Protein AF-A0A2D9F6Y5-F1 (afdb_monomer_lite)

Sequence (96 aa):
MSNLAYNGEFDAEPVLSPGKIGGPGAWRGSKLQKSDAWIEHLNETEIAEIDAAIRAHVEQDLSMADIRPETFVLPTLGPRLKKILNDVVEGRGFVL

pLDDT: mean 88.42, std 16.2, range [35.16, 98.62]

Secondary structure (DSSP, 8-state):
--------TT-----PPSS---STT---HHHHTT--TT--PPPHHHHHHHHHHHHHHHHTT--GGG--TTTS--TTHHHHHHHHHHIIIIISS---

Structure (mmCIF, N/CA/C/O backbone):
data_AF-A0A2D9F6Y5-F1
#
_entry.id   AF-A0A2D9F6Y5-F1
#
loop_
_atom_site.group_PDB
_atom_site.id
_atom_site.type_symbol
_atom_site.label_atom_id
_atom_site.label_alt_id
_atom_site.label_comp_id
_atom_site.label_asym_id
_atom_site.label_entity_id
_atom_site.label_seq_id
_atom_site.pdbx_PDB_ins_code
_atom_site.Cartn_x
_atom_site.Cartn_y
_atom_site.Cartn_z
_atom_site.occupancy
_atom_site.B_iso_or_equiv
_atom_site.auth_seq_id
_atom_site.auth_comp_id
_atom_site.auth_asym_id
_atom_site.auth_atom_id
_atom_site.pdbx_PDB_model_num
ATOM 1 N N . MET A 1 1 ? -38.809 2.249 -38.186 1.00 37.12 1 MET A N 1
ATOM 2 C CA . MET A 1 1 ? -37.729 1.462 -37.560 1.00 37.12 1 MET A CA 1
ATOM 3 C C . MET A 1 1 ? -36.416 2.049 -38.047 1.00 37.12 1 MET A C 1
ATOM 5 O O . MET A 1 1 ? -36.064 1.830 -39.197 1.00 37.12 1 MET A O 1
ATOM 9 N N . SER A 1 2 ? -35.794 2.917 -37.247 1.00 38.12 2 SER A N 1
ATOM 10 C CA . SER A 1 2 ? -34.536 3.579 -37.609 1.00 38.12 2 SER A CA 1
ATOM 11 C C . SER A 1 2 ? -33.387 2.728 -37.089 1.00 38.12 2 SER A C 1
ATOM 13 O O . SER A 1 2 ? -33.304 2.504 -35.884 1.00 38.12 2 SER A O 1
ATOM 15 N N . ASN A 1 3 ? -32.547 2.231 -37.996 1.00 35.16 3 ASN A N 1
ATOM 16 C CA . ASN A 1 3 ? -31.295 1.569 -37.649 1.00 35.16 3 ASN A CA 1
ATOM 17 C C . ASN A 1 3 ? -30.417 2.556 -36.871 1.00 35.16 3 ASN A C 1
ATOM 19 O O . ASN A 1 3 ? -30.113 3.640 -37.369 1.00 35.16 3 ASN A O 1
ATOM 23 N N . LEU A 1 4 ? -30.017 2.172 -35.658 1.00 45.62 4 LEU A N 1
ATOM 24 C CA . LEU A 1 4 ? -28.876 2.775 -34.984 1.00 45.62 4 LEU A CA 1
ATOM 25 C C . LEU A 1 4 ? -27.643 2.416 -35.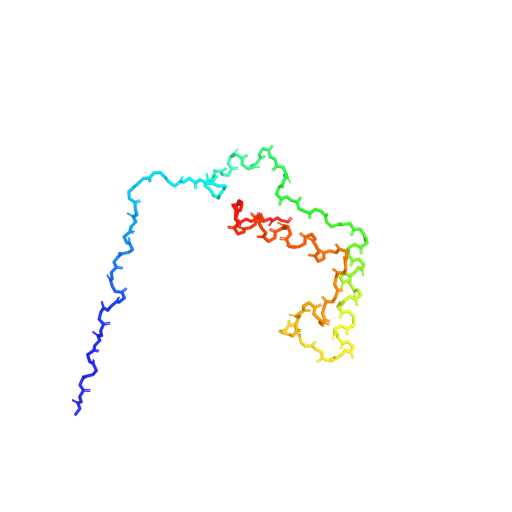822 1.00 45.62 4 LEU A C 1
ATOM 27 O O . LEU A 1 4 ? -27.297 1.240 -35.939 1.00 45.62 4 LEU A O 1
ATOM 31 N N . ALA A 1 5 ? -27.019 3.410 -36.449 1.00 46.88 5 ALA A N 1
ATOM 32 C CA . ALA A 1 5 ? -25.702 3.239 -37.037 1.00 46.88 5 ALA A CA 1
ATOM 33 C C . ALA A 1 5 ? -24.729 2.854 -35.913 1.00 46.88 5 ALA A C 1
ATOM 35 O O . ALA A 1 5 ? -24.571 3.581 -34.934 1.00 46.88 5 ALA A O 1
ATOM 36 N N . TYR A 1 6 ? -24.133 1.672 -36.035 1.00 46.50 6 TYR A N 1
ATOM 37 C CA . TYR A 1 6 ? -23.017 1.247 -35.206 1.00 46.50 6 TYR A CA 1
ATOM 38 C C . TYR A 1 6 ? -21.815 2.123 -35.584 1.00 46.50 6 TYR A C 1
ATOM 40 O O . TYR A 1 6 ? -21.268 1.987 -36.678 1.00 46.50 6 TYR A O 1
ATOM 48 N N . ASN A 1 7 ? -21.459 3.080 -34.726 1.00 51.56 7 ASN A N 1
ATOM 49 C CA . ASN A 1 7 ? -20.286 3.928 -34.920 1.00 51.56 7 ASN A CA 1
ATOM 50 C C . ASN A 1 7 ? -19.031 3.101 -34.599 1.00 51.56 7 ASN A C 1
ATOM 52 O O . ASN A 1 7 ? -18.729 2.866 -33.431 1.00 51.56 7 ASN A O 1
ATOM 56 N N . GLY A 1 8 ? -18.319 2.652 -35.637 1.00 50.69 8 GLY A N 1
ATOM 57 C CA . GLY A 1 8 ? -17.082 1.854 -35.571 1.00 50.69 8 GLY A CA 1
ATOM 58 C C . GLY A 1 8 ? -15.849 2.603 -35.045 1.00 50.69 8 GLY A C 1
ATOM 59 O O . GLY A 1 8 ? -14.747 2.411 -35.544 1.00 50.69 8 GLY A O 1
ATOM 60 N N . GLU A 1 9 ? -16.014 3.483 -34.058 1.00 54.47 9 GLU A N 1
ATOM 61 C CA . GLU A 1 9 ? -14.922 4.280 -33.473 1.00 54.47 9 GLU A CA 1
ATOM 62 C C . GLU A 1 9 ? -14.006 3.473 -32.535 1.00 54.47 9 GLU A C 1
ATOM 64 O O . GLU A 1 9 ? -12.940 3.953 -32.161 1.00 54.47 9 GLU A O 1
ATOM 69 N N . PHE A 1 10 ? -14.378 2.235 -32.191 1.00 56.03 10 PHE A N 1
ATOM 70 C CA . PHE A 1 10 ? -13.599 1.350 -31.313 1.00 56.03 10 PHE A CA 1
ATOM 71 C C . PHE A 1 10 ? -12.810 0.250 -32.051 1.00 56.03 10 PHE A C 1
ATOM 73 O O . PHE A 1 10 ? -12.113 -0.522 -31.398 1.00 56.03 10 PHE A O 1
ATOM 80 N N . ASP A 1 11 ? -12.859 0.210 -33.389 1.00 58.19 11 ASP A N 1
ATOM 81 C CA . ASP A 1 11 ? -12.161 -0.794 -34.217 1.00 58.19 11 ASP A CA 1
ATOM 82 C C . ASP A 1 11 ? -10.764 -0.343 -34.694 1.00 58.19 11 ASP A C 1
ATOM 84 O O . ASP A 1 11 ? -10.126 -1.012 -35.509 1.00 58.19 11 ASP A O 1
ATOM 88 N N . ALA A 1 12 ? -10.258 0.798 -34.217 1.00 66.75 12 ALA A N 1
ATOM 89 C CA . ALA A 1 12 ? -8.889 1.202 -34.515 1.00 66.75 12 ALA A CA 1
ATOM 90 C C . ALA A 1 12 ? -7.911 0.320 -33.725 1.00 66.75 12 ALA A C 1
ATOM 92 O O . ALA A 1 12 ? -7.862 0.393 -32.495 1.00 66.75 12 ALA A O 1
ATOM 93 N N . GLU A 1 13 ? -7.120 -0.503 -34.426 1.00 66.69 13 GLU A N 1
ATOM 94 C CA . GLU A 1 13 ? -6.041 -1.249 -33.780 1.00 66.69 13 GLU A CA 1
ATOM 95 C C . GLU A 1 13 ? -5.133 -0.285 -33.002 1.00 66.69 13 GLU A C 1
ATOM 97 O O . GLU A 1 13 ? -4.784 0.786 -33.520 1.00 66.69 13 GLU A O 1
ATOM 102 N N . PRO A 1 14 ? -4.744 -0.631 -31.760 1.00 70.44 14 PRO A N 1
ATOM 103 C CA . PRO A 1 14 ? -3.902 0.235 -30.957 1.00 70.44 14 PRO A CA 1
ATOM 104 C C . PRO A 1 14 ? -2.601 0.504 -31.711 1.00 70.44 14 PRO A C 1
ATOM 106 O O . PRO A 1 14 ? -1.813 -0.403 -31.977 1.00 70.44 14 PRO A O 1
ATOM 109 N N . VAL A 1 15 ? -2.372 1.772 -32.057 1.00 76.62 15 VAL A N 1
ATOM 110 C CA . VAL A 1 15 ? -1.139 2.199 -32.718 1.00 76.62 15 VAL A CA 1
ATOM 111 C C . VAL A 1 15 ? -0.006 2.091 -31.702 1.00 76.62 15 VAL A C 1
ATOM 113 O O . VAL A 1 15 ? 0.199 2.972 -30.868 1.00 76.62 15 VAL A O 1
ATOM 116 N N . LEU A 1 16 ? 0.720 0.976 -31.744 1.00 77.44 16 LEU A N 1
ATOM 117 C CA . LEU A 1 16 ? 1.911 0.776 -30.930 1.00 77.44 16 LEU A CA 1
ATOM 118 C C . LEU A 1 16 ? 3.058 1.607 -31.505 1.00 77.44 16 LEU A C 1
ATOM 120 O O . LEU A 1 16 ? 3.441 1.444 -32.665 1.00 77.44 16 LEU A O 1
ATOM 124 N N . SER A 1 17 ? 3.636 2.480 -30.681 1.00 79.94 17 SER A N 1
ATOM 125 C CA . SER A 1 17 ? 4.841 3.216 -31.056 1.00 79.94 17 SER A CA 1
ATOM 126 C C . SER A 1 17 ? 5.974 2.235 -31.387 1.00 79.94 17 SER A C 1
ATOM 128 O O . SER A 1 17 ? 6.280 1.361 -30.569 1.00 79.94 17 SER A O 1
ATOM 130 N N . PRO A 1 18 ? 6.629 2.357 -32.553 1.00 82.19 18 PRO A N 1
ATOM 131 C CA . PRO A 1 18 ? 7.743 1.488 -32.902 1.00 82.19 18 PRO A CA 1
ATOM 132 C C . PRO A 1 18 ? 8.923 1.724 -31.947 1.00 82.19 18 PRO A C 1
ATOM 134 O O . PRO A 1 18 ? 9.340 2.860 -31.728 1.00 82.19 18 PRO A O 1
ATOM 137 N N . GLY A 1 19 ? 9.483 0.652 -31.378 1.00 86.31 19 GLY A N 1
ATOM 138 C CA . GLY A 1 19 ? 10.644 0.735 -30.488 1.00 86.31 19 GLY A CA 1
ATOM 139 C C . GLY A 1 19 ? 10.700 -0.366 -29.430 1.00 86.31 19 GLY A C 1
ATOM 140 O O . GLY A 1 19 ? 9.788 -1.177 -29.287 1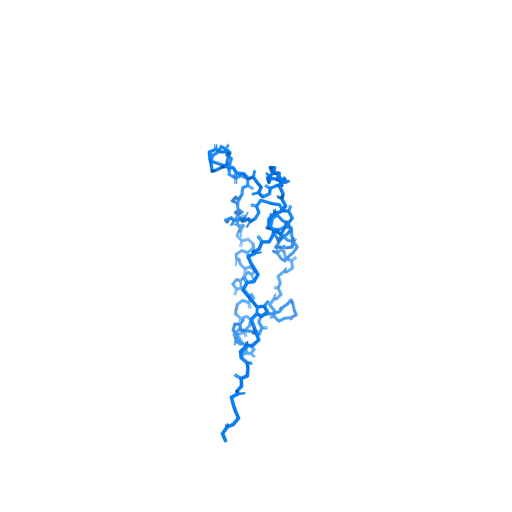.00 86.31 19 GLY A O 1
ATOM 141 N N . LYS A 1 20 ? 11.804 -0.407 -28.674 1.00 89.06 20 LYS A N 1
ATOM 142 C CA . LYS A 1 20 ? 11.909 -1.277 -27.493 1.00 89.06 20 LYS A CA 1
ATOM 143 C C . LYS A 1 20 ? 11.138 -0.646 -26.338 1.00 89.06 20 LYS A C 1
ATOM 145 O O . LYS A 1 20 ? 11.380 0.513 -26.011 1.00 89.06 20 LYS A O 1
ATOM 150 N N . ILE A 1 21 ? 10.292 -1.434 -25.681 1.00 89.44 21 ILE A N 1
ATOM 151 C CA . ILE A 1 21 ? 9.686 -1.049 -24.403 1.00 89.44 21 ILE A CA 1
ATOM 152 C C . ILE A 1 21 ? 10.800 -1.001 -23.350 1.00 89.44 21 ILE A C 1
ATOM 154 O O . ILE A 1 21 ? 11.567 -1.957 -23.201 1.00 89.44 21 ILE A O 1
ATOM 158 N N . GLY A 1 22 ? 10.915 0.135 -22.667 1.00 90.81 22 GLY A N 1
ATOM 159 C CA . GLY A 1 22 ? 11.911 0.392 -21.631 1.00 90.81 22 GLY A CA 1
ATOM 160 C C . GLY A 1 22 ? 11.272 0.843 -20.319 1.00 90.81 22 GLY A C 1
ATOM 161 O O . GLY A 1 22 ? 10.063 0.744 -20.139 1.00 90.81 22 GLY A O 1
ATOM 162 N N . GLY A 1 23 ? 12.101 1.354 -19.411 1.00 93.00 23 GLY A N 1
ATOM 163 C CA . GLY A 1 23 ? 11.667 1.818 -18.093 1.00 93.00 23 GLY A CA 1
ATOM 164 C C . GLY A 1 23 ? 11.638 0.718 -17.022 1.00 93.00 23 GLY A C 1
ATOM 165 O O . GLY A 1 23 ? 11.956 -0.442 -17.308 1.00 93.00 23 GLY A O 1
ATOM 166 N N . PRO A 1 24 ? 11.303 1.074 -15.770 1.00 93.38 24 PRO A N 1
ATOM 167 C CA . PRO A 1 24 ? 11.389 0.159 -14.629 1.00 93.38 24 PRO A CA 1
ATOM 168 C C . PRO A 1 24 ? 10.469 -1.072 -14.734 1.00 93.38 24 PRO A C 1
ATOM 170 O O . PRO A 1 24 ? 10.861 -2.161 -14.310 1.00 93.38 24 PRO A O 1
ATOM 173 N N . GLY A 1 25 ? 9.301 -0.931 -15.370 1.00 94.00 25 GLY A N 1
ATOM 174 C CA . GLY A 1 25 ? 8.357 -2.026 -15.628 1.00 94.00 25 GLY A CA 1
ATOM 175 C C . GLY A 1 25 ? 8.765 -2.986 -16.756 1.00 94.00 25 GLY A C 1
ATOM 176 O O . GLY A 1 25 ? 8.200 -4.068 -16.878 1.00 94.00 25 GLY A O 1
ATOM 177 N N . ALA A 1 26 ? 9.771 -2.650 -17.572 1.00 94.56 26 ALA A N 1
ATOM 178 C CA . ALA A 1 26 ? 10.218 -3.477 -18.697 1.00 94.56 26 ALA A CA 1
ATOM 179 C C . ALA A 1 26 ? 11.264 -4.527 -18.271 1.00 94.56 26 ALA A C 1
ATOM 181 O O . ALA A 1 26 ? 12.421 -4.517 -18.709 1.00 94.56 26 ALA A O 1
ATOM 182 N N . TRP A 1 27 ? 10.877 -5.444 -17.383 1.00 93.56 27 TRP A N 1
ATOM 183 C CA . TRP A 1 27 ? 11.751 -6.493 -16.852 1.00 93.56 27 TRP A CA 1
ATOM 184 C C . TRP A 1 27 ? 11.483 -7.875 -17.471 1.00 93.56 27 TRP A C 1
ATOM 186 O O . TRP A 1 27 ? 10.490 -8.121 -18.145 1.00 93.56 27 TRP A O 1
ATOM 196 N N . ARG A 1 28 ? 12.413 -8.810 -17.236 1.00 93.94 28 ARG A N 1
ATOM 197 C CA . ARG A 1 28 ? 12.230 -10.249 -17.497 1.00 93.94 28 ARG A CA 1
ATOM 198 C C . ARG A 1 28 ? 12.232 -11.001 -16.174 1.00 93.94 28 ARG A C 1
ATOM 200 O O . ARG A 1 28 ? 13.019 -10.648 -15.298 1.00 93.94 28 ARG A O 1
ATOM 207 N N . GLY A 1 29 ? 11.406 -12.040 -16.043 1.00 92.75 29 GLY A N 1
ATOM 208 C CA . GLY A 1 29 ? 11.296 -12.808 -14.794 1.00 92.75 29 GLY A CA 1
ATOM 209 C C . GLY A 1 29 ? 12.647 -13.329 -14.293 1.00 92.75 29 GLY A C 1
ATOM 210 O O . GLY A 1 29 ? 12.956 -13.219 -13.114 1.00 92.75 29 GLY A O 1
ATOM 211 N N . SER A 1 30 ? 13.527 -13.748 -15.207 1.00 95.44 30 SER A N 1
ATOM 212 C CA . SER A 1 30 ? 14.895 -14.184 -14.887 1.00 95.44 30 SER A CA 1
ATOM 213 C C . SER A 1 30 ? 15.790 -13.104 -14.264 1.00 95.44 30 SER A C 1
ATOM 215 O O . SER A 1 30 ? 16.791 -13.429 -13.628 1.00 95.44 30 SER A O 1
ATOM 217 N N . LYS A 1 31 ? 15.471 -11.816 -14.450 1.00 91.88 31 LYS A N 1
ATOM 218 C CA . LYS A 1 31 ? 16.143 -10.708 -13.759 1.00 91.88 31 LYS A CA 1
ATOM 219 C C . LYS A 1 31 ? 15.577 -10.524 -12.351 1.00 91.88 31 LYS A C 1
ATOM 221 O O . LYS A 1 31 ? 16.358 -10.314 -11.433 1.00 91.88 31 LYS A O 1
ATOM 226 N N . LEU A 1 32 ? 14.257 -10.619 -12.189 1.00 91.69 32 LEU A N 1
ATOM 227 C CA . LEU A 1 32 ? 13.597 -10.444 -10.892 1.00 91.69 32 LEU A CA 1
ATOM 228 C C . LEU A 1 32 ? 13.888 -11.571 -9.911 1.00 91.69 32 LEU A C 1
ATOM 230 O O . LEU A 1 32 ? 14.130 -11.294 -8.749 1.00 91.69 32 LEU A O 1
ATOM 234 N N . GLN A 1 33 ? 13.954 -12.818 -10.378 1.00 93.56 33 GLN A N 1
ATOM 235 C CA . GLN A 1 33 ? 14.245 -13.989 -9.537 1.00 93.56 33 GLN A CA 1
ATOM 236 C C . GLN A 1 33 ? 15.603 -13.928 -8.817 1.00 93.56 33 GLN A C 1
ATOM 238 O O . GLN A 1 33 ? 15.894 -14.767 -7.976 1.00 93.56 33 GLN A O 1
ATOM 243 N N . LYS A 1 34 ? 16.460 -12.962 -9.163 1.00 94.69 34 LYS A N 1
ATOM 244 C CA . LYS A 1 34 ? 17.767 -12.755 -8.530 1.00 94.69 34 LYS A CA 1
ATOM 245 C C . LYS A 1 34 ? 17.705 -11.858 -7.293 1.00 94.69 34 LYS A C 1
ATOM 247 O O . LYS A 1 34 ? 18.752 -11.556 -6.728 1.00 94.69 34 LYS A O 1
ATOM 252 N N . SER A 1 35 ? 16.529 -11.357 -6.930 1.00 92.88 35 SER A N 1
ATOM 253 C CA . SER A 1 35 ? 16.353 -10.420 -5.829 1.00 92.88 35 SER A CA 1
ATOM 254 C C . SER A 1 35 ? 14.969 -10.569 -5.218 1.00 92.88 35 SER A C 1
ATOM 256 O O . SER A 1 35 ? 13.993 -10.665 -5.951 1.00 92.88 35 SER A O 1
ATOM 258 N N . ASP A 1 36 ? 14.896 -10.468 -3.897 1.00 95.19 36 ASP A N 1
ATOM 259 C CA . ASP A 1 36 ? 13.640 -10.423 -3.144 1.00 95.19 36 ASP A CA 1
ATOM 260 C C . ASP A 1 36 ? 13.212 -8.984 -2.830 1.00 95.19 36 ASP A C 1
ATOM 262 O O . ASP A 1 36 ? 12.303 -8.756 -2.045 1.00 95.19 36 ASP A O 1
ATOM 266 N N . ALA A 1 37 ? 13.838 -7.980 -3.459 1.00 91.50 37 ALA A N 1
ATOM 267 C CA . ALA A 1 37 ? 13.547 -6.564 -3.212 1.00 91.50 37 ALA A CA 1
ATOM 268 C C . ALA A 1 37 ? 12.107 -6.150 -3.569 1.00 91.50 37 ALA A C 1
ATOM 270 O O . ALA A 1 37 ? 11.722 -5.009 -3.339 1.00 91.50 37 ALA A O 1
ATOM 271 N N . TRP A 1 38 ? 11.333 -7.047 -4.182 1.00 94.12 38 TRP A N 1
ATOM 272 C CA . TRP A 1 38 ? 9.924 -6.838 -4.476 1.00 94.12 38 TRP A CA 1
ATOM 273 C C . TRP A 1 38 ? 8.972 -7.408 -3.422 1.00 94.12 38 TRP A C 1
ATOM 275 O O . TRP A 1 38 ? 7.772 -7.171 -3.553 1.00 94.12 38 TRP A O 1
ATOM 285 N N . ILE A 1 39 ? 9.500 -8.115 -2.418 1.00 96.06 39 ILE A N 1
ATOM 286 C CA . ILE A 1 39 ? 8.762 -8.704 -1.300 1.00 96.06 39 ILE A CA 1
ATOM 287 C C . ILE A 1 39 ? 8.787 -7.727 -0.120 1.00 96.06 39 ILE A C 1
ATOM 289 O O . ILE A 1 39 ? 9.851 -7.375 0.395 1.00 96.06 39 ILE A O 1
ATOM 293 N N . GLU A 1 40 ? 7.611 -7.298 0.322 1.00 95.88 40 GLU A N 1
ATOM 294 C CA . GLU A 1 40 ? 7.410 -6.410 1.461 1.00 95.88 40 GLU A CA 1
ATOM 295 C C . GLU A 1 40 ? 6.991 -7.221 2.686 1.00 95.88 40 GLU A C 1
ATOM 297 O O . GLU A 1 40 ? 5.855 -7.670 2.827 1.00 95.88 40 GLU A O 1
ATOM 302 N N . HIS A 1 41 ? 7.913 -7.383 3.629 1.00 97.06 41 HIS A N 1
ATOM 303 C CA . HIS A 1 41 ? 7.585 -8.005 4.905 1.00 97.06 41 HIS A CA 1
ATOM 304 C C . HIS A 1 41 ? 6.942 -6.976 5.840 1.00 97.06 41 HIS A C 1
ATOM 306 O O . HIS A 1 41 ? 7.555 -5.959 6.194 1.00 97.06 41 HIS A O 1
ATOM 312 N N . LEU A 1 42 ? 5.701 -7.252 6.244 1.00 97.62 42 LEU A N 1
ATOM 313 C CA . LEU A 1 42 ? 5.041 -6.518 7.317 1.00 97.62 42 LEU A CA 1
ATOM 314 C C . LEU A 1 42 ? 5.592 -6.977 8.663 1.00 97.62 42 LEU A C 1
ATOM 316 O O . LEU A 1 42 ? 5.761 -8.174 8.905 1.00 97.62 42 LEU A O 1
ATOM 320 N N . ASN A 1 43 ? 5.884 -6.018 9.533 1.00 97.56 43 ASN A N 1
ATOM 321 C CA . ASN A 1 43 ? 6.299 -6.318 10.898 1.00 97.56 43 ASN A CA 1
ATOM 322 C C . ASN A 1 43 ? 5.082 -6.483 11.825 1.00 97.56 43 ASN A C 1
ATOM 324 O O . ASN A 1 43 ? 3.946 -6.179 11.463 1.00 97.56 43 ASN A O 1
ATOM 328 N N . GLU A 1 44 ? 5.332 -6.950 13.048 1.00 98.44 44 GLU A N 1
ATOM 329 C CA . GLU A 1 44 ? 4.283 -7.194 14.046 1.00 98.44 44 GLU A CA 1
ATOM 330 C C . GLU A 1 44 ? 3.462 -5.938 14.373 1.00 98.44 44 GLU A C 1
ATOM 332 O O . GLU A 1 44 ? 2.246 -6.026 14.530 1.00 98.44 44 GLU A O 1
ATOM 337 N N . THR A 1 45 ? 4.099 -4.763 14.424 1.00 98.19 45 THR A N 1
ATOM 338 C CA . THR A 1 45 ? 3.420 -3.484 14.682 1.00 98.19 45 THR A CA 1
ATOM 339 C C . THR A 1 45 ? 2.425 -3.147 13.575 1.00 98.19 45 THR A C 1
ATOM 341 O O . THR A 1 45 ? 1.313 -2.710 13.856 1.00 98.19 45 THR A O 1
ATOM 344 N N . GLU A 1 46 ? 2.800 -3.363 12.318 1.00 98.31 46 GLU A N 1
ATOM 345 C CA . GLU A 1 46 ? 1.946 -3.084 11.158 1.00 98.31 46 GLU A CA 1
ATOM 346 C C . GLU A 1 46 ? 0.785 -4.068 11.053 1.00 98.31 46 GLU A C 1
ATOM 348 O O . GLU A 1 46 ? -0.331 -3.670 10.734 1.00 98.31 46 GLU A O 1
ATOM 353 N N . ILE A 1 47 ? 1.025 -5.340 11.370 1.00 98.50 47 ILE A N 1
ATOM 354 C CA . ILE A 1 47 ? -0.032 -6.356 11.429 1.00 98.50 47 ILE A CA 1
ATOM 355 C C . ILE A 1 47 ? -1.035 -6.004 12.536 1.00 98.50 47 ILE A C 1
ATOM 357 O O . ILE A 1 47 ? -2.239 -5.966 12.288 1.00 98.50 47 ILE A O 1
ATOM 361 N N . ALA A 1 48 ? -0.549 -5.662 13.733 1.00 98.56 48 ALA A N 1
ATOM 362 C CA . ALA A 1 48 ? -1.408 -5.257 14.844 1.00 98.56 48 ALA A CA 1
ATOM 363 C C . ALA A 1 48 ? -2.206 -3.975 14.537 1.00 98.56 48 ALA A C 1
ATOM 365 O O . ALA A 1 48 ? -3.355 -3.842 14.967 1.00 98.56 48 ALA A O 1
ATOM 366 N N . GLU A 1 49 ? -1.613 -3.042 13.788 1.00 98.62 49 GLU A N 1
ATOM 367 C CA . GLU A 1 49 ? -2.282 -1.837 13.296 1.00 98.62 49 GLU A CA 1
ATOM 368 C C . GLU A 1 49 ? -3.415 -2.172 12.316 1.00 98.62 49 GLU A C 1
ATOM 370 O O . GLU A 1 49 ? -4.523 -1.660 12.485 1.00 98.62 49 GLU A O 1
ATOM 375 N N . ILE A 1 50 ? -3.183 -3.069 11.348 1.00 98.12 50 ILE A N 1
ATOM 376 C CA . ILE A 1 50 ? -4.230 -3.546 10.428 1.00 98.12 50 ILE A CA 1
ATOM 377 C C . ILE A 1 50 ? -5.382 -4.178 11.216 1.00 98.12 50 ILE A C 1
ATOM 379 O O . ILE A 1 50 ? -6.540 -3.823 10.996 1.00 98.12 50 ILE A O 1
ATOM 383 N N . ASP A 1 51 ? -5.083 -5.065 12.167 1.00 98.31 51 ASP A N 1
ATOM 384 C CA . ASP A 1 51 ? -6.107 -5.725 12.981 1.00 98.31 51 ASP A CA 1
ATOM 385 C C . ASP A 1 51 ? -6.938 -4.719 13.791 1.00 98.31 51 ASP A C 1
ATOM 387 O O . ASP A 1 51 ? -8.153 -4.877 13.943 1.00 98.31 51 ASP A O 1
ATOM 391 N N . ALA A 1 52 ? -6.299 -3.674 14.326 1.00 98.06 52 ALA A N 1
ATOM 392 C CA . ALA A 1 52 ? -6.986 -2.603 15.040 1.00 98.06 52 ALA A CA 1
ATOM 393 C C . ALA A 1 52 ? -7.884 -1.773 14.115 1.00 98.06 52 ALA A C 1
ATOM 395 O O . ALA A 1 52 ? -9.031 -1.504 14.477 1.00 98.06 52 ALA A O 1
ATOM 396 N N . ALA A 1 53 ? -7.399 -1.421 12.922 1.00 97.75 53 ALA A N 1
ATOM 397 C CA . ALA A 1 53 ? -8.181 -0.699 11.924 1.00 97.75 53 ALA A CA 1
ATOM 398 C C . ALA A 1 53 ? -9.396 -1.516 11.456 1.00 97.75 53 ALA A C 1
ATOM 400 O O . ALA A 1 53 ? -10.497 -0.976 11.387 1.00 97.75 53 ALA A O 1
ATOM 401 N N . ILE A 1 54 ? -9.238 -2.828 11.232 1.00 97.38 54 ILE A N 1
ATOM 402 C CA . ILE A 1 54 ? -10.348 -3.732 10.887 1.00 97.38 54 ILE A CA 1
ATOM 403 C C . ILE A 1 54 ? -11.417 -3.723 11.982 1.00 97.38 54 ILE A C 1
ATOM 405 O O . ILE A 1 54 ? -12.596 -3.550 11.673 1.00 97.38 54 ILE A O 1
ATOM 409 N N . ARG A 1 55 ? -11.028 -3.877 13.257 1.00 96.81 55 ARG A N 1
ATOM 410 C CA . ARG A 1 55 ? -11.987 -3.852 14.377 1.00 96.81 55 ARG A CA 1
ATOM 411 C C . ARG A 1 55 ? -12.751 -2.531 14.440 1.00 96.81 55 ARG A C 1
ATOM 413 O O . ARG A 1 55 ? -13.976 -2.554 14.472 1.00 96.81 55 ARG A O 1
ATOM 420 N N . ALA A 1 56 ? -12.042 -1.404 14.383 1.00 96.19 56 ALA A N 1
ATOM 421 C CA . ALA A 1 56 ? -12.656 -0.079 14.439 1.00 96.19 56 ALA A CA 1
ATOM 422 C C . ALA A 1 56 ? -13.599 0.195 13.253 1.00 96.19 56 ALA A C 1
ATOM 424 O O . ALA A 1 56 ? -14.597 0.896 13.410 1.00 96.19 56 ALA A O 1
ATOM 425 N N . HIS A 1 57 ? -13.292 -0.351 12.072 1.00 96.38 57 HIS A N 1
ATOM 426 C CA . HIS A 1 57 ? -14.121 -0.227 10.870 1.00 96.38 57 HIS A CA 1
ATOM 427 C C . HIS A 1 57 ? -15.432 -1.011 11.005 1.00 96.38 57 HIS A C 1
ATOM 429 O O . HIS A 1 57 ? -16.504 -0.486 10.714 1.00 96.38 57 HIS A O 1
ATOM 435 N N . VAL A 1 58 ? -15.355 -2.241 11.526 1.00 94.69 58 VAL A N 1
ATOM 436 C CA . VAL A 1 58 ? -16.531 -3.083 11.802 1.00 94.69 58 VAL A CA 1
ATOM 437 C C . VAL A 1 58 ? -17.399 -2.492 12.917 1.00 94.69 58 VAL A C 1
ATOM 439 O O . VAL A 1 58 ? -18.620 -2.496 12.80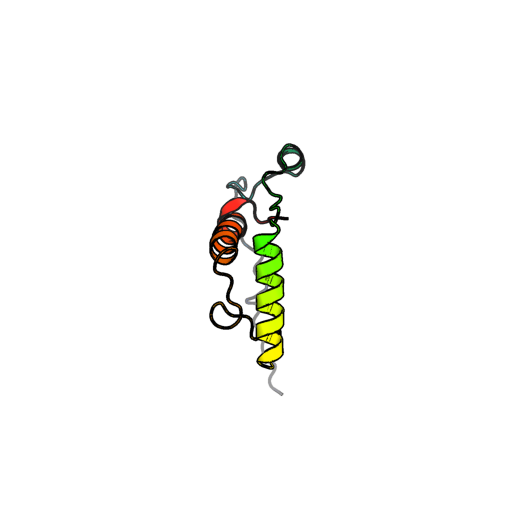3 1.00 94.69 58 VAL A O 1
ATOM 442 N N . GLU A 1 59 ? -16.797 -1.946 13.977 1.00 96.44 59 GLU A N 1
ATOM 443 C CA . GLU A 1 59 ? -17.526 -1.288 15.077 1.00 96.44 59 GLU A CA 1
ATOM 444 C C . GLU A 1 59 ? -18.331 -0.061 14.619 1.00 96.44 59 GLU A C 1
ATOM 446 O O . GLU A 1 59 ? -19.331 0.288 15.244 1.00 96.44 59 GLU A O 1
ATOM 451 N N . GLN A 1 60 ? -17.919 0.573 13.520 1.00 95.69 60 GLN A N 1
ATOM 452 C CA . GLN A 1 60 ? -18.621 1.698 12.898 1.00 95.69 60 GLN A CA 1
ATOM 453 C C . GLN A 1 60 ? -19.677 1.267 11.865 1.00 95.69 60 GLN A C 1
ATOM 455 O O . GLN A 1 60 ? -20.245 2.130 11.200 1.00 95.69 60 GLN A O 1
ATOM 460 N N . ASP A 1 61 ? -19.941 -0.039 11.726 1.00 96.00 61 ASP A N 1
ATOM 461 C CA . ASP A 1 61 ? -20.852 -0.622 10.724 1.00 96.00 61 ASP A CA 1
ATOM 462 C C . ASP A 1 61 ? -20.482 -0.236 9.276 1.00 96.00 61 ASP A C 1
ATOM 464 O O . ASP A 1 61 ? -21.331 -0.108 8.393 1.00 96.00 61 ASP A O 1
ATOM 468 N N . LEU A 1 62 ? -19.186 -0.020 9.024 1.00 96.44 62 LEU A N 1
ATOM 469 C CA . LEU A 1 62 ? -18.672 0.329 7.705 1.00 96.44 62 LEU A CA 1
ATOM 470 C C . LEU A 1 62 ? -18.354 -0.934 6.901 1.00 96.44 62 LEU A C 1
ATOM 472 O O . LEU A 1 62 ? -17.750 -1.894 7.388 1.00 96.44 62 LEU A O 1
ATOM 476 N N . SER A 1 63 ? -18.714 -0.922 5.620 1.00 94.31 63 SER A N 1
ATOM 477 C CA . SER A 1 63 ? -18.410 -2.015 4.700 1.00 94.31 63 SER A CA 1
ATOM 478 C C . SER A 1 63 ? -16.988 -1.899 4.149 1.00 94.31 63 SER A C 1
ATOM 480 O O . SER A 1 63 ? -16.359 -0.844 4.212 1.00 94.31 63 SER A O 1
ATOM 482 N N . MET A 1 64 ? -16.474 -2.953 3.512 1.00 92.25 64 MET A N 1
ATOM 483 C CA . MET A 1 64 ? -15.171 -2.882 2.832 1.00 92.25 64 MET A CA 1
ATOM 484 C C . MET A 1 64 ? -15.091 -1.768 1.772 1.00 92.25 64 MET A C 1
ATOM 486 O O . MET A 1 64 ? -14.012 -1.233 1.534 1.00 92.25 64 MET A O 1
ATOM 490 N N . ALA A 1 65 ? -16.212 -1.400 1.142 1.00 95.62 65 ALA A N 1
ATOM 491 C CA . ALA A 1 65 ? -16.252 -0.324 0.149 1.00 95.62 65 ALA A CA 1
ATOM 492 C C . ALA A 1 65 ? -16.056 1.075 0.768 1.00 95.62 65 ALA A C 1
ATOM 494 O O . ALA A 1 65 ? -15.745 2.028 0.053 1.00 95.62 65 ALA A O 1
ATOM 495 N N . ASP A 1 66 ? -16.202 1.189 2.089 1.00 96.44 66 ASP A N 1
ATOM 496 C CA . ASP A 1 66 ? -16.067 2.435 2.842 1.00 96.44 66 ASP A CA 1
ATOM 497 C C . ASP A 1 66 ? -14.643 2.668 3.362 1.00 96.44 66 ASP A C 1
ATOM 499 O O . ASP A 1 66 ? -14.398 3.654 4.060 1.00 96.44 66 ASP A O 1
ATOM 503 N N . ILE A 1 67 ? -13.692 1.784 3.038 1.00 96.19 67 ILE A N 1
ATOM 504 C CA . ILE A 1 67 ? -12.279 1.949 3.393 1.00 96.19 67 ILE A CA 1
ATOM 505 C C . ILE A 1 67 ? -11.728 3.200 2.701 1.00 96.19 67 ILE A C 1
ATOM 507 O O . ILE A 1 67 ? -11.625 3.281 1.474 1.00 96.19 67 ILE A O 1
ATOM 511 N N . ARG A 1 68 ? -11.351 4.185 3.514 1.00 95.19 68 ARG A N 1
ATOM 512 C CA . ARG A 1 68 ? -10.710 5.441 3.115 1.00 95.19 68 ARG A CA 1
ATOM 513 C C . ARG A 1 68 ? -9.645 5.811 4.148 1.00 95.19 68 ARG A C 1
ATOM 515 O O . ARG A 1 68 ? -9.711 5.314 5.270 1.00 95.19 68 ARG A O 1
ATOM 522 N N . PRO A 1 69 ? -8.686 6.696 3.828 1.00 93.25 69 PRO A N 1
ATOM 523 C CA . PRO A 1 69 ? -7.686 7.142 4.801 1.00 93.25 69 PRO A CA 1
ATOM 524 C C . PRO A 1 69 ? -8.282 7.698 6.104 1.00 93.25 69 PRO A C 1
ATOM 526 O O . PRO A 1 69 ? -7.641 7.616 7.148 1.00 93.25 69 PRO A O 1
ATOM 529 N N . GLU A 1 70 ? -9.495 8.253 6.047 1.00 93.12 70 GLU A N 1
ATOM 530 C CA . GLU A 1 70 ? -10.197 8.836 7.193 1.00 93.12 70 GLU A CA 1
ATOM 531 C C . GLU A 1 70 ? -10.952 7.798 8.039 1.00 93.12 70 GLU A C 1
ATOM 533 O O . GLU A 1 70 ? -11.180 8.034 9.222 1.00 93.12 70 GLU A O 1
ATOM 538 N N . THR A 1 71 ? -11.343 6.664 7.449 1.00 93.94 71 THR A N 1
ATOM 539 C CA . THR A 1 71 ? -12.148 5.610 8.099 1.00 93.94 71 THR A CA 1
ATOM 540 C C . THR A 1 71 ? -11.328 4.371 8.464 1.00 93.94 71 THR A C 1
ATOM 542 O O . THR A 1 71 ? -11.686 3.649 9.389 1.00 93.94 71 THR A O 1
ATOM 545 N N . PHE A 1 72 ? -10.194 4.156 7.793 1.00 97.19 72 PHE A N 1
ATOM 546 C CA . PHE A 1 72 ? 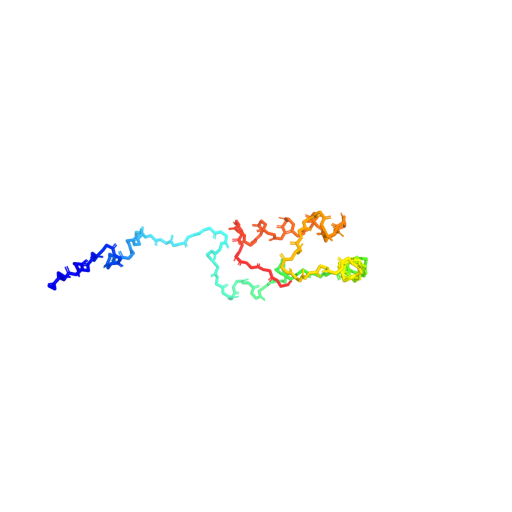-9.280 3.032 7.986 1.00 97.19 72 PHE A CA 1
ATOM 547 C C . PHE A 1 72 ? -7.856 3.556 8.223 1.00 97.19 72 PHE A C 1
ATOM 549 O O . PHE A 1 72 ? -7.019 3.647 7.320 1.00 97.19 72 PHE A O 1
ATOM 556 N N . VAL A 1 73 ? -7.609 3.992 9.457 1.00 96.06 73 VAL A N 1
ATOM 557 C CA . VAL A 1 73 ? -6.434 4.790 9.824 1.00 96.06 73 VAL A CA 1
ATOM 558 C C . VAL A 1 73 ? -5.215 3.895 10.087 1.00 96.06 73 VAL A C 1
ATOM 560 O O . VAL A 1 73 ? -5.235 3.063 10.988 1.00 96.06 73 VAL A O 1
ATOM 563 N N . LEU A 1 74 ? -4.137 4.108 9.322 1.00 98.06 74 LEU A N 1
AT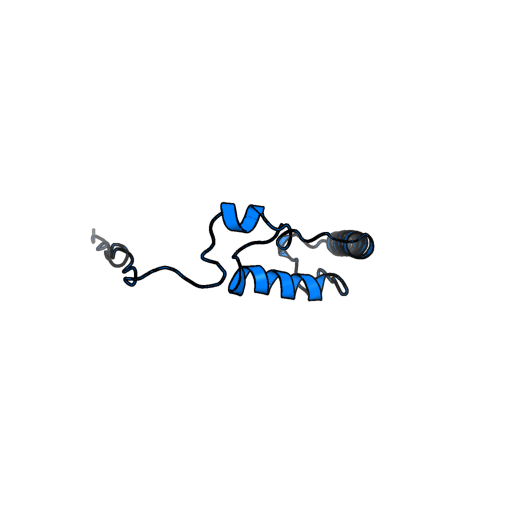OM 564 C CA . LEU A 1 74 ? -2.872 3.355 9.390 1.00 98.06 74 LEU A CA 1
ATOM 565 C C . LEU A 1 74 ? -1.665 4.309 9.535 1.00 98.06 74 LEU A C 1
ATOM 567 O O . LEU A 1 74 ? -0.990 4.599 8.539 1.00 98.06 74 LEU A O 1
ATOM 571 N N . PRO A 1 75 ? -1.402 4.892 10.718 1.00 96.88 75 PRO A N 1
ATOM 572 C CA . PRO A 1 75 ? -0.344 5.889 10.892 1.00 96.88 75 PRO A CA 1
ATOM 573 C C . PRO A 1 75 ? 1.067 5.358 10.597 1.00 96.88 75 PRO A C 1
ATOM 575 O O . PRO A 1 75 ? 1.916 6.123 10.132 1.00 96.88 75 PRO A O 1
ATOM 578 N N . THR A 1 76 ? 1.316 4.069 10.826 1.00 96.88 76 THR A N 1
ATOM 579 C CA . THR A 1 76 ? 2.614 3.417 10.605 1.00 96.88 76 THR A CA 1
ATOM 580 C C . THR A 1 76 ? 2.722 2.866 9.188 1.00 96.88 76 THR A C 1
ATOM 582 O O . THR A 1 76 ? 3.643 3.222 8.446 1.00 96.88 76 THR A O 1
ATOM 585 N N . LEU A 1 77 ? 1.763 2.032 8.779 1.00 98.12 77 LEU A N 1
ATOM 586 C CA . LEU A 1 77 ? 1.789 1.338 7.495 1.00 98.12 77 LEU A CA 1
ATOM 587 C C . LEU A 1 77 ? 1.383 2.248 6.327 1.00 98.12 77 LEU A C 1
ATOM 589 O O . LEU A 1 77 ? 1.905 2.106 5.222 1.00 98.12 77 LEU A O 1
ATOM 593 N N . GLY A 1 78 ? 0.511 3.234 6.544 1.00 97.31 78 GLY A N 1
ATOM 594 C CA . GLY A 1 78 ? 0.015 4.135 5.497 1.00 97.31 78 GLY A CA 1
ATOM 595 C C . GLY A 1 78 ? 1.124 4.847 4.702 1.00 97.31 78 GLY A C 1
ATOM 596 O O . GLY A 1 78 ? 1.117 4.795 3.468 1.00 97.31 78 GLY A O 1
ATOM 597 N N . PRO A 1 79 ? 2.122 5.481 5.350 1.00 96.56 79 PRO A N 1
ATOM 598 C CA . PRO A 1 79 ? 3.282 6.042 4.657 1.00 96.56 79 PRO A CA 1
ATOM 599 C C . PRO A 1 79 ? 4.087 5.019 3.842 1.00 96.56 79 PRO A C 1
ATOM 601 O O . PRO A 1 79 ? 4.610 5.374 2.783 1.00 96.56 79 PRO A O 1
ATOM 604 N N . ARG A 1 80 ? 4.188 3.758 4.291 1.00 96.75 80 ARG A N 1
ATOM 605 C CA . ARG A 1 80 ? 4.836 2.681 3.521 1.00 96.75 80 ARG A CA 1
ATOM 606 C C . ARG A 1 80 ? 3.998 2.269 2.315 1.00 96.75 80 ARG A C 1
ATOM 608 O O . ARG A 1 80 ? 4.553 2.186 1.226 1.00 96.75 80 ARG A O 1
ATOM 615 N N . LEU A 1 81 ? 2.679 2.122 2.461 1.00 97.12 81 LEU A N 1
ATOM 616 C CA . LEU A 1 81 ? 1.778 1.814 1.342 1.00 97.12 81 LEU A CA 1
ATOM 617 C C . LEU A 1 81 ? 1.861 2.864 0.227 1.00 97.12 81 LEU A C 1
ATOM 619 O O . LEU A 1 81 ? 1.810 2.512 -0.946 1.00 97.12 81 LEU A O 1
ATOM 623 N N . LYS A 1 82 ? 2.073 4.144 0.560 1.00 96.50 82 LYS A N 1
ATOM 624 C CA . LYS A 1 82 ? 2.310 5.197 -0.448 1.00 96.50 82 LYS A CA 1
ATOM 625 C C . LYS A 1 82 ? 3.609 4.989 -1.235 1.00 96.50 82 LYS A C 1
ATOM 627 O O . LYS A 1 82 ? 3.638 5.250 -2.434 1.00 96.50 82 LYS A O 1
ATOM 632 N N . LYS A 1 83 ? 4.676 4.516 -0.584 1.00 95.88 83 LYS A N 1
ATOM 633 C CA . LYS A 1 83 ? 5.938 4.172 -1.264 1.00 95.88 83 LYS A CA 1
ATOM 634 C C . LYS A 1 83 ? 5.765 2.934 -2.142 1.00 95.88 83 LYS A C 1
ATOM 636 O O . LYS A 1 83 ? 6.179 2.946 -3.293 1.00 95.88 83 LYS A O 1
ATOM 641 N N . ILE A 1 84 ? 5.080 1.920 -1.620 1.00 96.94 84 ILE A N 1
ATOM 642 C CA . ILE A 1 84 ? 4.721 0.702 -2.352 1.00 96.94 84 ILE A CA 1
ATOM 643 C C . ILE A 1 84 ? 3.889 1.041 -3.598 1.00 96.94 84 ILE A C 1
ATOM 645 O O . ILE A 1 84 ? 4.173 0.542 -4.682 1.00 96.94 84 ILE A O 1
ATOM 649 N N . LEU A 1 85 ? 2.913 1.947 -3.485 1.00 97.25 85 LEU A N 1
ATOM 650 C CA . LEU A 1 85 ? 2.127 2.417 -4.626 1.00 97.25 85 LEU A CA 1
ATOM 651 C C . LEU A 1 85 ? 3.015 3.042 -5.709 1.00 97.25 85 LEU A C 1
ATOM 653 O O . LEU A 1 85 ? 2.815 2.772 -6.889 1.00 97.25 85 LEU A O 1
ATOM 657 N N . ASN A 1 86 ? 4.014 3.837 -5.325 1.00 96.88 86 ASN A N 1
ATOM 658 C CA . ASN A 1 86 ? 4.963 4.406 -6.279 1.00 96.88 86 ASN A CA 1
ATOM 659 C C . ASN A 1 86 ? 5.782 3.315 -6.994 1.00 96.88 86 ASN A C 1
ATOM 661 O O . ASN A 1 86 ? 5.961 3.375 -8.206 1.00 96.88 86 ASN A O 1
ATOM 665 N N . ASP A 1 87 ? 6.222 2.283 -6.275 1.00 95.75 87 ASP A N 1
ATOM 666 C CA . ASP A 1 87 ? 6.917 1.130 -6.862 1.00 95.75 87 ASP A CA 1
ATOM 667 C C . ASP A 1 87 ? 6.050 0.337 -7.852 1.00 95.75 87 ASP A C 1
ATOM 669 O O . ASP A 1 87 ? 6.571 -0.259 -8.802 1.00 95.75 87 ASP A O 1
ATOM 673 N N . VAL A 1 88 ? 4.734 0.329 -7.641 1.00 97.19 88 VAL A N 1
ATOM 674 C CA . VAL A 1 88 ? 3.763 -0.294 -8.545 1.00 97.19 88 VAL A CA 1
ATOM 675 C C . VAL A 1 88 ? 3.522 0.588 -9.768 1.00 97.19 88 VAL A C 1
ATOM 677 O O . VAL A 1 88 ? 3.627 0.099 -10.885 1.00 97.19 88 VAL A O 1
ATOM 680 N N . VAL A 1 89 ? 3.224 1.873 -9.584 1.00 97.25 89 VAL A N 1
ATOM 681 C CA . VAL A 1 89 ? 2.800 2.760 -10.682 1.00 97.25 89 VAL A CA 1
ATOM 682 C C . VAL A 1 89 ? 3.983 3.216 -11.535 1.00 97.25 89 VAL A C 1
ATOM 684 O O . VAL A 1 89 ? 3.934 3.122 -12.757 1.00 97.25 89 VAL A O 1
ATOM 687 N N . GLU A 1 90 ? 5.060 3.666 -10.893 1.00 96.44 90 GLU A N 1
ATOM 688 C CA . GLU A 1 90 ? 6.233 4.249 -11.561 1.00 96.44 90 GLU A CA 1
ATOM 689 C C . GLU A 1 90 ? 7.398 3.256 -11.675 1.00 96.44 90 GLU A C 1
ATOM 691 O O . GLU A 1 90 ? 8.352 3.452 -12.434 1.00 96.44 90 GLU A O 1
ATOM 696 N N . GLY A 1 91 ? 7.350 2.190 -10.878 1.00 95.19 91 GLY A N 1
ATOM 697 C CA . GLY A 1 91 ? 8.409 1.204 -10.773 1.00 95.19 91 GLY A CA 1
ATOM 698 C C . GLY A 1 91 ? 8.152 -0.054 -11.597 1.00 95.19 91 GLY A C 1
ATOM 699 O O . GLY A 1 91 ? 7.868 -0.039 -12.794 1.00 95.19 91 GLY A O 1
ATOM 700 N N . ARG A 1 92 ? 8.345 -1.196 -10.942 1.00 94.69 92 ARG A N 1
ATOM 701 C CA . ARG A 1 92 ? 8.342 -2.522 -11.571 1.00 94.69 92 ARG A CA 1
ATOM 702 C C . ARG A 1 92 ? 6.942 -3.032 -11.921 1.00 94.69 92 ARG A C 1
ATOM 704 O O . ARG A 1 92 ? 6.849 -4.075 -12.560 1.00 94.69 92 ARG A O 1
ATOM 711 N N . GLY A 1 93 ? 5.877 -2.351 -11.500 1.00 95.38 93 GLY A N 1
ATOM 712 C CA . GLY A 1 93 ? 4.504 -2.773 -11.790 1.00 95.38 93 GLY A CA 1
ATOM 713 C C . GLY A 1 93 ? 3.862 -3.679 -10.739 1.00 95.38 93 GLY A C 1
ATOM 714 O O . GLY A 1 93 ? 2.705 -4.043 -10.907 1.00 95.38 93 GLY A O 1
ATOM 715 N N . PHE A 1 94 ? 4.582 -4.091 -9.688 1.00 95.25 94 PHE A N 1
ATOM 716 C CA . PHE A 1 94 ? 4.060 -5.022 -8.677 1.00 95.25 94 PHE A CA 1
ATOM 717 C C . PHE A 1 94 ? 4.907 -5.039 -7.397 1.00 95.25 94 PHE A C 1
ATOM 719 O O . PHE A 1 94 ? 6.090 -4.713 -7.437 1.00 95.25 94 PHE A O 1
ATOM 726 N N . VAL A 1 95 ? 4.327 -5.507 -6.293 1.00 96.31 95 VAL A N 1
ATOM 727 C CA . VAL A 1 95 ? 5.005 -5.926 -5.052 1.00 96.31 95 VAL A CA 1
ATOM 728 C C . VAL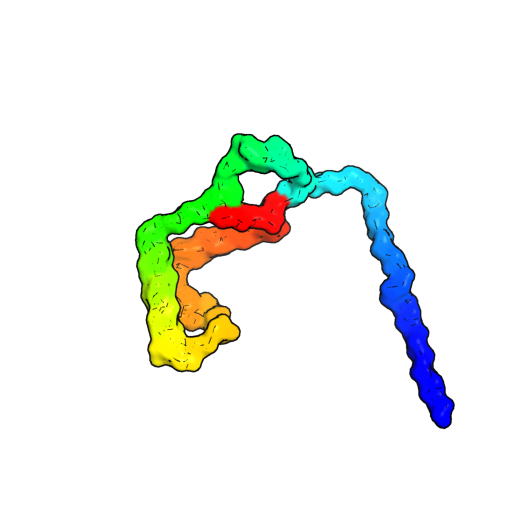 A 1 95 ? 4.351 -7.226 -4.557 1.00 96.31 95 VAL A C 1
ATOM 730 O O . VAL A 1 95 ? 3.255 -7.545 -5.028 1.00 96.31 95 VAL A O 1
ATOM 733 N N . LEU A 1 96 ? 4.985 -7.956 -3.635 1.00 95.00 96 LEU A N 1
ATOM 734 C CA . LEU A 1 96 ? 4.367 -9.060 -2.885 1.00 95.00 96 LEU A CA 1
ATOM 735 C C . LEU A 1 96 ? 4.292 -8.722 -1.399 1.00 95.00 96 LEU A C 1
ATOM 737 O O . LEU A 1 96 ? 5.318 -8.223 -0.892 1.00 95.00 96 LEU A O 1
#

Foldseek 3Di:
DDDDPPDCPPVDDPPDDDDDDDAQQNDDVVVVVVDLVQEDDDDPVQVVLQVVLVVQLVVVVHDPVNDDCVSRPRPPCVVVVVVQVCCLPRHNNHGD

Radius of gyration: 21.63 Å; chains: 1; bounding box: 56×23×53 Å